Protein AF-A0A524NEM8-F1 (afdb_monomer)

Radius of gyration: 16.74 Å; Cα contacts (8 Å, |Δi|>4): 78; chains: 1; bounding box: 38×34×47 Å

Nearest PDB structures (foldseek):
  8d5d-assembly1_A  TM=9.222E-01  e=2.342E-03  Salmonella enterica subsp. enterica serovar Typhimurium
  6n2h-assembly1_A-2  TM=9.203E-01  e=3.266E-03  Salmonella enterica subsp. enterica serovar Typhimurium

Solvent-accessible surface area (backbone atoms only — not comparable to full-atom values): 5958 Å² total; per-residue (Å²): 134,83,80,76,78,72,56,83,60,39,43,78,60,92,88,42,56,27,48,77,87,39,51,50,64,59,50,38,72,74,72,41,80,93,72,90,85,83,58,66,67,56,55,52,51,55,50,49,52,54,48,64,73,42,53,86,82,35,97,83,76,83,54,60,46,57,36,91,80,60,69,50,67,67,59,49,49,53,42,42,75,78,66,42,44,75,39,75,94,62,98,121

Sequence (92 aa):
MVKRKLREPLEDRKGSLFFDGFSVKELAEKYDTPLYVLSEKRIRDNYNHLHNALISNYKHLRIYYAAKANSNLTVLRILQSEGAYLDTVSPG

Secondary structure (DSSP, 8-state):
---PPPPTTEEEETTEEEETTEEHHHHHHHH-SS-----HHHHHHHHHHHHHHHHTT-SS---EEEGGG---HHHHHHHHHTT-EEE-SS--

pLDDT: mean 94.44, std 8.97, range [48.34, 98.62]

Foldseek 3Di:
DDDDDDDPPWDQDPNFIDGVNHGPVVVCVVVPPDDDDDDLVVLLVVLVVVCVVPVVPDVDDAAADECVVPVPVVSVVSCVVSVHHHDYDDPD

Mean predicted aligned error: 4.03 Å

Structure (mmCIF, N/CA/C/O backbone):
data_AF-A0A524NEM8-F1
#
_entry.id   AF-A0A524NEM8-F1
#
loop_
_atom_site.group_PDB
_atom_site.id
_atom_site.type_symbol
_atom_site.label_atom_id
_atom_site.label_alt_id
_atom_site.label_comp_id
_atom_site.label_asym_id
_atom_site.label_entity_id
_atom_site.label_seq_id
_atom_site.pdbx_PDB_ins_code
_atom_site.Cartn_x
_atom_site.Cartn_y
_atom_site.Cartn_z
_atom_site.occupancy
_atom_site.B_iso_or_equiv
_atom_site.auth_seq_id
_atom_site.auth_comp_id
_atom_site.auth_asym_id
_atom_site.auth_atom_id
_atom_site.pdbx_PDB_model_num
ATOM 1 N N . MET A 1 1 ? 14.029 8.312 29.281 1.00 48.34 1 MET A N 1
ATOM 2 C CA . MET A 1 1 ? 13.095 7.556 28.415 1.00 48.34 1 MET A CA 1
ATOM 3 C C . MET A 1 1 ? 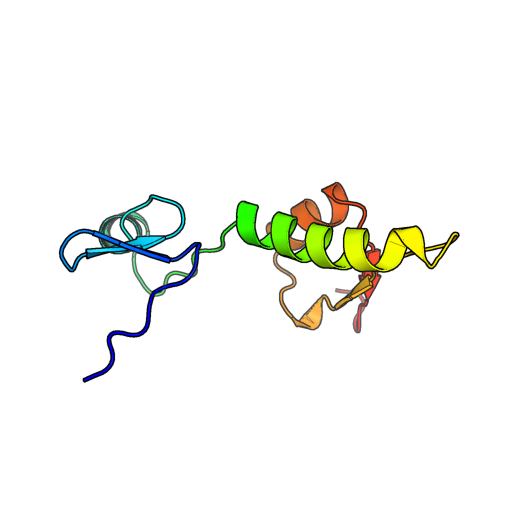13.014 8.272 27.069 1.00 48.34 1 MET A C 1
ATOM 5 O O . MET A 1 1 ? 12.470 9.367 27.011 1.00 48.34 1 MET A O 1
ATOM 9 N N . VAL A 1 2 ? 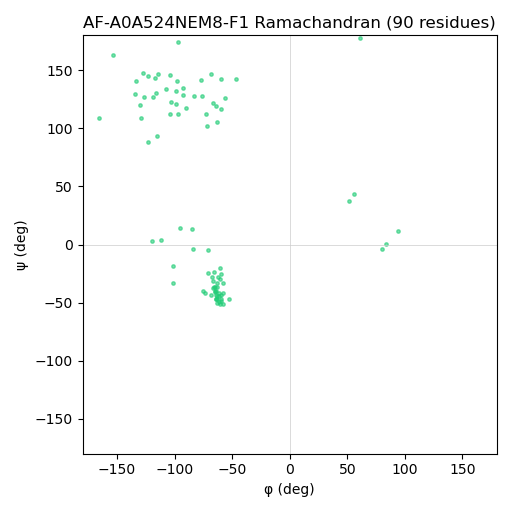13.655 7.751 26.019 1.00 50.78 2 VAL A N 1
ATOM 10 C CA . VAL A 1 2 ? 13.681 8.411 24.699 1.00 50.78 2 VAL A CA 1
ATOM 11 C C . VAL A 1 2 ? 12.301 8.255 24.063 1.00 50.78 2 VAL A C 1
ATOM 13 O O . VAL A 1 2 ? 11.903 7.139 23.737 1.00 50.78 2 VAL A O 1
ATOM 16 N N . LYS A 1 3 ? 11.547 9.351 23.900 1.00 59.38 3 LYS A N 1
ATOM 17 C CA . LYS A 1 3 ? 10.309 9.331 23.108 1.00 59.38 3 LYS A CA 1
ATOM 18 C C . LYS A 1 3 ? 10.688 8.997 21.664 1.00 59.38 3 LYS A C 1
ATOM 20 O O . LYS A 1 3 ? 11.260 9.830 20.965 1.00 59.38 3 LYS A O 1
ATOM 25 N N . ARG A 1 4 ? 10.417 7.766 21.221 1.00 67.12 4 ARG A N 1
ATOM 26 C CA . ARG A 1 4 ? 10.537 7.388 19.807 1.00 67.12 4 ARG A CA 1
ATOM 27 C C . ARG A 1 4 ? 9.593 8.293 19.017 1.00 67.12 4 ARG A C 1
ATOM 29 O O . ARG A 1 4 ? 8.386 8.258 19.234 1.00 67.12 4 ARG A O 1
ATOM 36 N N . LYS A 1 5 ? 10.144 9.125 18.134 1.00 80.31 5 LYS A N 1
ATOM 37 C CA . LYS A 1 5 ? 9.345 9.958 17.233 1.00 80.31 5 LYS A CA 1
ATOM 38 C C . LYS A 1 5 ? 8.572 9.026 16.297 1.00 80.31 5 LYS A C 1
ATOM 40 O O . LYS A 1 5 ? 9.197 8.231 15.589 1.00 80.31 5 LYS A O 1
ATOM 45 N N . LEU A 1 6 ? 7.239 9.087 16.336 1.00 85.88 6 LEU A N 1
ATOM 46 C CA . LEU A 1 6 ? 6.401 8.393 15.361 1.00 85.88 6 LEU A CA 1
ATOM 47 C C . LEU A 1 6 ? 6.744 8.920 13.963 1.00 85.88 6 LEU A C 1
ATOM 49 O O . LEU A 1 6 ? 7.093 10.091 13.793 1.00 85.88 6 LEU A O 1
ATOM 53 N N . ARG A 1 7 ? 6.734 8.023 12.981 1.00 87.69 7 ARG A N 1
ATOM 54 C CA . ARG A 1 7 ? 6.948 8.363 11.574 1.00 87.69 7 ARG A CA 1
ATOM 55 C C . ARG A 1 7 ? 5.594 8.335 10.891 1.00 87.69 7 ARG A C 1
ATOM 57 O O . ARG A 1 7 ? 4.790 7.462 11.215 1.00 87.69 7 ARG A O 1
ATOM 64 N N . GLU A 1 8 ? 5.398 9.210 9.908 1.00 89.06 8 GLU A N 1
ATOM 65 C CA . GLU A 1 8 ? 4.256 9.097 9.000 1.00 89.06 8 GLU A CA 1
ATOM 66 C C . GLU A 1 8 ? 4.118 7.643 8.516 1.00 89.06 8 GLU A C 1
ATOM 68 O O . GLU A 1 8 ? 5.143 6.972 8.311 1.00 89.06 8 GLU A O 1
ATOM 73 N N . PRO A 1 9 ? 2.894 7.119 8.362 1.00 94.31 9 PRO A N 1
ATOM 74 C CA . PRO A 1 9 ? 1.599 7.805 8.509 1.00 94.31 9 PRO A CA 1
ATOM 75 C C . PRO A 1 9 ? 1.051 7.885 9.954 1.00 94.31 9 PRO A C 1
ATOM 77 O O . PRO A 1 9 ? -0.126 8.176 10.144 1.00 94.31 9 PRO A O 1
ATOM 80 N N . LEU A 1 10 ? 1.863 7.588 10.976 1.00 95.81 10 LEU A N 1
ATOM 81 C CA . LEU A 1 10 ? 1.435 7.585 12.380 1.00 95.81 10 LEU A CA 1
ATOM 82 C C . LEU A 1 10 ? 1.692 8.934 13.055 1.00 95.81 10 LEU A C 1
ATOM 84 O O . LEU A 1 10 ? 2.798 9.475 12.987 1.00 95.81 10 LEU A O 1
ATOM 88 N N . GLU A 1 11 ? 0.701 9.413 13.800 1.00 95.62 11 GLU A N 1
ATOM 89 C CA . GLU A 1 11 ? 0.765 10.657 14.567 1.00 95.62 11 GLU A CA 1
ATOM 90 C C . GLU A 1 11 ? 0.234 10.450 15.992 1.00 95.62 11 GLU A C 1
ATOM 92 O O . GLU A 1 11 ? -0.767 9.767 16.198 1.00 95.62 11 GLU A O 1
ATOM 97 N N . ASP A 1 12 ? 0.879 11.077 16.980 1.00 94.81 12 ASP A N 1
ATOM 98 C CA . ASP A 1 12 ? 0.321 11.217 18.330 1.00 94.81 12 ASP A CA 1
ATOM 99 C C . ASP A 1 12 ? -0.298 12.608 18.459 1.00 94.81 12 ASP A C 1
ATOM 101 O O . ASP A 1 12 ? 0.392 13.621 18.310 1.00 94.81 12 ASP A O 1
ATOM 105 N N . ARG A 1 13 ? -1.598 12.664 18.747 1.00 94.62 13 ARG A N 1
ATOM 106 C CA . ARG A 1 13 ? -2.310 13.910 19.035 1.00 94.62 13 ARG A CA 1
ATOM 107 C C . ARG A 1 13 ? -2.799 13.861 20.475 1.00 94.62 13 ARG A C 1
ATOM 109 O O . ARG A 1 13 ? -3.872 13.335 20.761 1.00 94.62 13 ARG A O 1
ATOM 116 N N . LYS A 1 14 ? -1.994 14.413 21.390 1.00 93.94 14 LYS A N 1
ATOM 117 C CA . LYS A 1 14 ? -2.284 14.479 22.836 1.00 93.94 14 LYS A CA 1
ATOM 118 C C . LYS A 1 14 ? -2.553 13.091 23.450 1.00 93.94 14 LYS A C 1
ATOM 120 O O . LYS A 1 14 ? -3.486 12.936 24.231 1.00 93.94 14 LYS A O 1
ATOM 125 N N . GLY A 1 15 ? -1.755 12.083 23.089 1.00 93.38 15 GLY A N 1
ATOM 126 C CA . GLY A 1 15 ? -1.904 10.709 23.588 1.00 93.38 15 GLY A CA 1
ATOM 127 C C . GLY A 1 15 ? -2.932 9.852 22.842 1.00 93.38 15 GLY A C 1
ATOM 128 O O . GLY A 1 15 ? -3.130 8.695 23.204 1.00 93.38 15 GLY A O 1
ATOM 129 N N . SER A 1 16 ? -3.590 10.395 21.813 1.00 95.62 16 SER A N 1
ATOM 130 C CA . SER A 1 16 ? -4.441 9.628 20.898 1.00 95.62 16 SER A CA 1
ATOM 131 C C . SER A 1 16 ? -3.679 9.303 19.616 1.00 95.62 16 SER A C 1
ATOM 133 O O . SER A 1 16 ? -3.072 10.195 19.019 1.00 95.62 16 SER A O 1
ATOM 135 N N . LEU A 1 17 ? -3.723 8.038 19.187 1.00 96.56 17 LEU A N 1
ATOM 136 C CA . LEU A 1 17 ? -3.053 7.578 17.972 1.00 96.56 17 LEU A CA 1
ATOM 137 C C . LEU A 1 17 ? -3.904 7.865 16.732 1.00 96.56 17 LEU A C 1
ATOM 139 O O . LEU A 1 17 ? -5.062 7.450 16.647 1.00 96.56 17 LEU A O 1
ATOM 143 N N . PHE A 1 18 ? -3.288 8.523 15.758 1.00 97.38 18 PHE A N 1
ATOM 144 C CA . PHE A 1 18 ? -3.848 8.775 14.440 1.00 97.38 18 PHE A CA 1
ATOM 145 C C . PHE A 1 18 ? -3.040 8.031 13.373 1.00 97.38 18 PHE A C 1
ATOM 147 O O . PHE A 1 18 ? -1.823 7.872 13.496 1.00 97.38 18 PHE A O 1
ATOM 154 N N . PHE A 1 19 ? -3.727 7.588 12.324 1.00 97.31 19 PHE A N 1
ATOM 155 C CA . PHE A 1 19 ? -3.150 6.956 11.142 1.00 97.31 19 PHE A CA 1
ATOM 156 C C . PHE A 1 19 ? -3.716 7.638 9.895 1.00 97.31 19 PHE A C 1
ATOM 158 O O . PHE A 1 19 ? -4.932 7.667 9.718 1.00 97.31 19 PHE A O 1
ATOM 165 N N . ASP A 1 20 ? -2.850 8.223 9.064 1.00 95.62 20 ASP A N 1
ATOM 166 C CA . ASP A 1 20 ? -3.249 8.998 7.873 1.00 95.62 20 ASP A CA 1
ATOM 167 C C . ASP A 1 20 ? -4.297 10.090 8.181 1.00 95.62 20 ASP A C 1
ATOM 169 O O . ASP A 1 20 ? -5.229 10.345 7.424 1.00 95.62 20 ASP A O 1
ATOM 173 N N . GLY A 1 21 ? -4.162 10.740 9.340 1.00 95.69 21 GLY A N 1
ATOM 174 C CA . GLY A 1 21 ? -5.072 11.797 9.784 1.00 95.69 21 GLY A CA 1
ATOM 175 C C . GLY A 1 21 ? -6.391 11.319 10.403 1.00 95.69 21 GLY A C 1
ATOM 176 O O . GLY A 1 21 ? -7.122 12.158 10.932 1.00 95.69 21 GLY A O 1
ATOM 177 N N . PHE A 1 22 ? -6.663 10.010 10.431 1.00 97.06 22 PHE A N 1
ATOM 178 C CA . PHE A 1 22 ? -7.843 9.417 11.071 1.00 97.06 22 PHE A CA 1
ATOM 179 C C . PHE A 1 22 ? -7.522 8.883 12.468 1.00 97.06 22 PHE A C 1
ATOM 181 O O . PHE A 1 22 ? -6.462 8.299 12.689 1.00 97.06 22 PHE A O 1
ATOM 188 N N . SER A 1 23 ? -8.443 9.058 13.418 1.00 97.81 23 SER A N 1
ATOM 189 C CA . SER A 1 23 ? -8.318 8.481 14.760 1.00 97.81 23 SER A CA 1
ATOM 190 C C . SER A 1 23 ? -8.410 6.958 14.680 1.00 97.81 23 SER A C 1
ATOM 192 O O . SER A 1 23 ? -9.415 6.412 14.226 1.00 97.81 23 SER A O 1
ATOM 194 N N . VAL A 1 24 ? -7.381 6.251 15.155 1.00 97.75 24 VAL A N 1
ATOM 195 C CA . VAL A 1 24 ? -7.380 4.776 15.148 1.00 97.75 24 VAL A CA 1
ATOM 196 C C . VAL A 1 24 ? -8.496 4.224 16.038 1.00 97.75 24 VAL A C 1
ATOM 198 O O . VAL A 1 24 ? -9.093 3.200 15.714 1.00 97.75 24 VAL A O 1
ATOM 201 N N . LYS A 1 25 ? -8.822 4.929 17.129 1.00 97.75 25 LYS A N 1
ATOM 202 C CA . LYS A 1 25 ? -9.923 4.565 18.029 1.00 97.75 25 LYS A CA 1
ATOM 203 C C . LYS A 1 25 ? -11.278 4.638 17.320 1.00 97.75 25 LYS A C 1
ATOM 205 O O . LYS A 1 25 ? -12.044 3.687 17.396 1.00 97.75 25 LYS A O 1
ATOM 210 N N . GLU A 1 26 ? -11.542 5.723 16.591 1.00 98.19 26 GLU A N 1
ATOM 211 C CA . GLU A 1 26 ? -12.801 5.888 15.846 1.00 98.19 26 GLU A CA 1
ATOM 212 C C . GLU A 1 26 ? -12.937 4.847 14.728 1.00 98.19 26 GLU A C 1
ATOM 214 O O . GLU A 1 26 ? -14.027 4.337 14.484 1.00 98.19 26 GLU A O 1
ATOM 219 N N . LEU A 1 27 ? -11.832 4.492 14.061 1.00 98.25 27 LEU A N 1
ATOM 220 C CA . LEU A 1 27 ? -11.829 3.419 13.064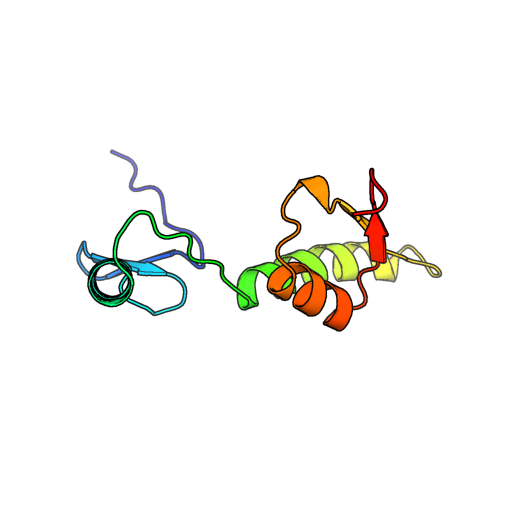 1.00 98.25 27 LEU A CA 1
ATOM 221 C C . LEU A 1 27 ? -12.177 2.062 13.690 1.00 98.25 27 LEU A C 1
ATOM 223 O O . LEU A 1 27 ? -12.987 1.333 13.122 1.00 98.25 27 LEU A O 1
ATOM 227 N N . ALA A 1 28 ? -11.603 1.744 14.854 1.00 98.38 28 ALA A N 1
ATOM 228 C CA . ALA A 1 28 ? -11.895 0.509 15.580 1.00 98.38 28 ALA A CA 1
ATOM 229 C C . ALA A 1 28 ? -13.354 0.448 16.061 1.00 98.38 28 ALA A C 1
ATOM 231 O O . ALA A 1 28 ? -13.989 -0.592 15.950 1.00 98.38 28 ALA A O 1
ATOM 232 N N . GLU A 1 29 ? -13.910 1.562 16.543 1.00 98.31 29 GLU A N 1
ATOM 233 C CA . GLU A 1 29 ? -15.325 1.645 16.935 1.00 98.31 29 GLU A CA 1
ATOM 234 C C . GLU A 1 29 ? -16.266 1.509 15.728 1.00 98.31 29 GLU A C 1
ATOM 236 O O . GLU A 1 29 ? -17.315 0.879 15.827 1.00 98.31 29 GLU A O 1
ATOM 241 N N . LYS A 1 30 ? -15.893 2.078 14.574 1.00 98.44 30 LYS A N 1
ATOM 242 C CA . LYS A 1 30 ? -16.720 2.063 13.361 1.00 98.44 30 LYS A CA 1
ATOM 243 C C . LYS A 1 30 ? -16.728 0.715 12.636 1.00 98.44 30 LYS A C 1
ATOM 245 O O . LYS A 1 30 ? -17.763 0.344 12.087 1.00 98.44 30 LYS A O 1
ATOM 250 N N . TYR A 1 31 ? -15.584 0.038 12.554 1.00 98.25 31 TYR A N 1
ATOM 251 C CA . TYR A 1 31 ? -15.411 -1.173 11.736 1.00 98.25 31 TYR A CA 1
ATOM 252 C C . TYR A 1 31 ? -15.202 -2.455 12.557 1.00 98.25 31 TYR A C 1
ATOM 254 O O . TYR A 1 31 ? -15.019 -3.515 11.960 1.00 98.25 31 TYR A O 1
ATOM 262 N N . ASP A 1 32 ? -15.275 -2.355 13.888 1.00 98.25 32 ASP A N 1
ATOM 263 C CA . ASP A 1 32 ? -14.991 -3.420 14.856 1.00 98.25 32 ASP A CA 1
ATOM 264 C C . ASP A 1 32 ? -13.541 -3.946 14.778 1.00 98.25 32 ASP A C 1
ATOM 266 O O . ASP A 1 32 ? -12.714 -3.469 13.996 1.00 98.25 32 ASP A O 1
ATOM 270 N N . THR A 1 33 ? -13.181 -4.889 15.649 1.00 97.94 33 THR A N 1
ATOM 271 C CA . THR A 1 33 ? -1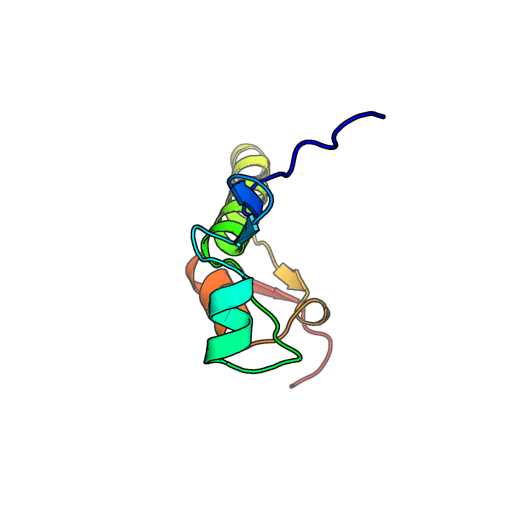1.823 -5.435 15.767 1.00 97.94 33 THR A CA 1
ATOM 272 C C . THR A 1 33 ? -11.805 -6.967 15.684 1.00 97.94 33 THR A C 1
ATO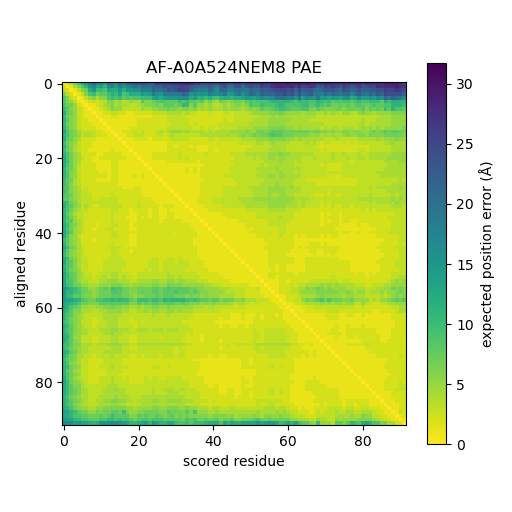M 274 O O . THR A 1 33 ? -12.740 -7.612 16.152 1.00 97.94 33 THR A O 1
ATOM 277 N N . PRO A 1 34 ? -10.739 -7.585 15.125 1.00 97.56 34 PRO A N 1
ATOM 278 C CA . PRO A 1 34 ? -9.480 -6.985 14.659 1.00 97.56 34 PRO A CA 1
ATOM 279 C C . PRO A 1 34 ? -9.591 -6.269 13.300 1.00 97.56 34 PRO A C 1
ATOM 281 O O . PRO A 1 34 ? -10.234 -6.761 12.378 1.00 97.56 34 PRO A O 1
ATOM 284 N N . LEU A 1 35 ? -8.893 -5.134 13.160 1.00 97.94 35 LEU A N 1
ATOM 285 C CA . LEU A 1 35 ? -8.929 -4.281 11.967 1.00 97.94 35 LEU A CA 1
ATOM 286 C C . LEU A 1 35 ? -7.522 -4.011 11.418 1.00 97.94 35 LEU A C 1
ATOM 288 O O . LEU A 1 35 ? -6.657 -3.498 12.129 1.00 97.94 35 LEU A O 1
ATOM 292 N N . TYR A 1 36 ? -7.317 -4.289 10.129 1.00 97.19 36 TYR A N 1
ATOM 293 C CA . TYR A 1 36 ? -6.150 -3.816 9.381 1.00 97.19 36 TYR A CA 1
ATOM 294 C C . TYR A 1 36 ? -6.474 -2.496 8.682 1.00 97.19 36 TYR A C 1
ATOM 296 O O . TYR A 1 36 ? -7.439 -2.409 7.927 1.00 97.19 36 TYR A O 1
ATOM 304 N N . VAL A 1 37 ? -5.625 -1.487 8.885 1.00 96.81 37 VAL A N 1
ATOM 305 C CA . VAL A 1 37 ? -5.710 -0.190 8.201 1.00 96.81 37 VAL A CA 1
ATOM 306 C C . VAL A 1 37 ? -4.433 0.009 7.390 1.00 96.81 37 VAL A C 1
ATOM 308 O O . VAL A 1 37 ? -3.327 -0.137 7.909 1.00 96.81 37 VAL A O 1
ATOM 311 N N . LEU A 1 38 ? -4.584 0.305 6.100 1.00 97.12 38 LEU A N 1
ATOM 312 C CA . LEU A 1 38 ? -3.479 0.512 5.166 1.00 97.12 38 LEU A CA 1
ATOM 313 C C . LEU A 1 38 ? -3.510 1.947 4.643 1.00 97.12 38 LEU A C 1
ATOM 315 O O . LEU A 1 38 ? -4.578 2.499 4.399 1.00 97.12 38 LEU A O 1
ATOM 319 N N . SER A 1 39 ? -2.328 2.529 4.458 1.00 97.06 39 SER A N 1
ATOM 320 C CA . SER A 1 39 ? -2.159 3.873 3.907 1.00 97.06 39 SER A CA 1
ATOM 321 C C . SER A 1 39 ? -1.865 3.773 2.417 1.00 97.06 39 SER A C 1
ATOM 323 O O . SER A 1 39 ? -0.795 3.300 2.024 1.00 97.06 39 SER A O 1
ATOM 325 N N . GLU A 1 40 ? -2.796 4.228 1.579 1.00 97.44 40 GLU A N 1
ATOM 326 C CA . GLU A 1 40 ? -2.567 4.318 0.134 1.00 97.44 40 GLU A CA 1
ATOM 327 C C . GLU A 1 40 ? -1.404 5.263 -0.176 1.00 97.44 40 GLU A C 1
ATOM 329 O O . GLU A 1 40 ? -0.509 4.899 -0.943 1.00 97.44 40 GLU A O 1
ATOM 334 N N . LYS A 1 41 ? -1.361 6.430 0.485 1.00 96.75 41 LYS A N 1
ATOM 335 C CA . LYS A 1 41 ? -0.258 7.389 0.351 1.00 96.75 41 LYS A CA 1
ATOM 336 C C . LYS A 1 41 ? 1.079 6.704 0.612 1.00 96.75 41 LYS A C 1
ATOM 338 O O . LYS A 1 41 ? 1.996 6.825 -0.191 1.00 96.75 41 LYS A O 1
ATOM 343 N N . ARG A 1 42 ? 1.185 5.914 1.685 1.00 96.94 42 ARG A N 1
ATOM 344 C CA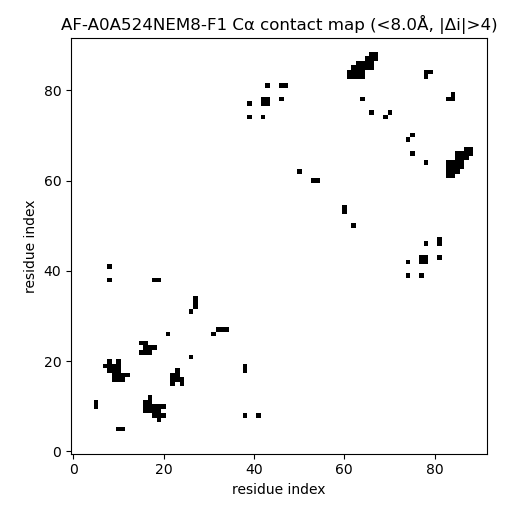 . ARG A 1 42 ? 2.427 5.209 2.007 1.00 96.94 42 ARG A CA 1
ATOM 345 C C . ARG A 1 42 ? 2.802 4.153 0.970 1.00 96.94 42 ARG A C 1
ATOM 347 O O . ARG A 1 42 ? 3.991 3.976 0.711 1.00 96.94 42 ARG A O 1
ATOM 354 N N . ILE A 1 43 ? 1.832 3.445 0.392 1.00 98.06 43 ILE A N 1
ATOM 355 C CA . ILE A 1 43 ? 2.094 2.478 -0.686 1.00 98.06 43 ILE A CA 1
ATOM 356 C C . ILE A 1 43 ? 2.706 3.203 -1.892 1.00 98.06 43 ILE A C 1
ATOM 358 O O . ILE A 1 43 ? 3.767 2.792 -2.368 1.00 98.06 43 ILE A O 1
ATOM 362 N N . ARG A 1 44 ? 2.089 4.310 -2.327 1.00 98.44 44 ARG A N 1
ATOM 363 C CA . ARG A 1 44 ? 2.565 5.128 -3.454 1.00 98.44 44 ARG A CA 1
ATOM 364 C C . ARG A 1 44 ? 3.931 5.752 -3.169 1.00 98.44 44 ARG A C 1
ATOM 366 O O . ARG A 1 44 ? 4.844 5.619 -3.978 1.00 98.44 44 ARG A O 1
ATOM 373 N N . ASP A 1 45 ? 4.115 6.347 -1.991 1.00 97.75 45 ASP A N 1
ATOM 374 C CA . ASP A 1 45 ? 5.380 6.969 -1.580 1.00 97.75 45 ASP A CA 1
ATOM 375 C C . ASP A 1 45 ? 6.534 5.958 -1.568 1.00 97.75 45 ASP A C 1
ATOM 377 O O . ASP A 1 45 ? 7.627 6.252 -2.050 1.00 97.75 45 ASP A O 1
ATOM 381 N N . ASN A 1 46 ? 6.302 4.748 -1.047 1.00 97.50 46 ASN A N 1
ATOM 382 C CA . ASN A 1 46 ? 7.321 3.699 -1.020 1.00 97.50 46 ASN A CA 1
ATOM 383 C C . ASN A 1 46 ? 7.726 3.265 -2.437 1.00 97.50 46 ASN A C 1
ATOM 385 O O . ASN A 1 46 ? 8.918 3.098 -2.702 1.00 97.50 46 ASN A O 1
ATOM 389 N N . TYR A 1 47 ? 6.754 3.083 -3.337 1.00 98.44 47 TYR A N 1
ATOM 390 C CA . TYR A 1 47 ? 7.038 2.741 -4.729 1.00 98.44 47 TYR A CA 1
ATOM 391 C C . TYR A 1 47 ? 7.820 3.861 -5.422 1.00 98.44 47 TYR A C 1
ATOM 393 O O . TYR A 1 47 ? 8.885 3.611 -5.985 1.00 98.44 47 TYR A O 1
ATOM 401 N N . ASN A 1 48 ? 7.338 5.101 -5.314 1.00 97.94 48 ASN A N 1
ATOM 402 C CA . ASN A 1 48 ? 7.952 6.257 -5.959 1.00 97.94 48 ASN A CA 1
ATOM 403 C C . ASN A 1 48 ? 9.360 6.530 -5.439 1.00 97.94 48 ASN A C 1
ATOM 405 O O . ASN A 1 48 ? 10.246 6.864 -6.220 1.00 97.94 48 ASN A O 1
ATOM 409 N N . HIS A 1 49 ? 9.609 6.322 -4.146 1.00 97.75 49 HIS A N 1
ATOM 410 C CA . HIS A 1 49 ? 10.955 6.417 -3.594 1.00 97.75 49 HIS A CA 1
ATOM 411 C C . HIS A 1 49 ? 11.909 5.418 -4.268 1.00 97.75 49 HIS A C 1
ATOM 413 O O . HIS A 1 49 ? 12.978 5.816 -4.732 1.00 97.75 49 HIS A O 1
ATOM 419 N N . LEU A 1 50 ? 11.517 4.145 -4.387 1.00 97.69 50 LEU A N 1
ATOM 420 C CA . LEU A 1 50 ? 12.341 3.137 -5.058 1.00 97.69 50 LEU A CA 1
ATOM 421 C C . LEU A 1 50 ? 12.526 3.450 -6.549 1.00 97.69 50 LEU A C 1
ATOM 423 O O . LEU A 1 50 ? 13.646 3.408 -7.052 1.00 97.69 50 LEU A O 1
ATOM 427 N N . HIS A 1 51 ? 11.443 3.788 -7.248 1.00 97.44 51 HIS A N 1
ATOM 428 C CA . HIS A 1 51 ? 11.476 4.130 -8.667 1.00 97.44 51 HIS A CA 1
ATOM 429 C C . HIS A 1 51 ? 12.417 5.308 -8.943 1.00 97.44 51 HIS A C 1
ATOM 431 O O . HIS A 1 51 ? 13.330 5.196 -9.762 1.00 97.44 51 HIS A O 1
ATOM 437 N N . ASN A 1 52 ? 12.257 6.410 -8.209 1.00 96.44 52 ASN A N 1
ATOM 438 C CA . ASN A 1 52 ? 13.037 7.629 -8.411 1.00 96.44 52 ASN A CA 1
ATOM 439 C C . ASN A 1 52 ? 14.521 7.440 -8.079 1.00 96.44 52 ASN A C 1
ATOM 441 O O . ASN A 1 52 ? 15.370 8.053 -8.721 1.00 96.44 52 ASN A O 1
ATOM 445 N N . ALA A 1 53 ? 14.848 6.567 -7.122 1.00 97.00 53 ALA A N 1
ATOM 446 C CA . ALA A 1 53 ? 16.235 6.231 -6.808 1.00 97.00 53 ALA A CA 1
ATOM 447 C C . ALA A 1 53 ? 16.940 5.455 -7.939 1.00 97.00 53 ALA A C 1
ATOM 449 O O . ALA A 1 53 ? 18.161 5.535 -8.076 1.00 97.00 53 ALA A O 1
ATOM 450 N N . LEU A 1 54 ? 16.190 4.699 -8.746 1.00 96.75 54 LEU A N 1
ATOM 451 C CA . LEU A 1 54 ? 16.745 3.805 -9.764 1.00 96.75 54 LEU A CA 1
ATOM 452 C C . LEU A 1 54 ? 16.675 4.385 -11.183 1.00 96.75 54 LEU A C 1
ATOM 454 O O . LEU A 1 54 ? 17.574 4.136 -11.986 1.00 96.75 54 LEU A O 1
ATOM 458 N N . ILE A 1 55 ? 15.643 5.167 -11.505 1.00 95.75 55 ILE A N 1
ATOM 459 C CA . ILE A 1 55 ? 15.346 5.573 -12.887 1.00 95.75 55 ILE A CA 1
ATOM 460 C C . ILE A 1 55 ? 16.454 6.411 -13.545 1.00 95.75 55 ILE A C 1
ATOM 462 O O . ILE A 1 55 ? 16.642 6.336 -14.756 1.00 95.75 55 ILE A O 1
ATOM 466 N N . SER A 1 56 ? 17.235 7.165 -12.765 1.00 93.75 56 SER A N 1
ATOM 467 C CA . SER A 1 56 ? 18.358 7.960 -13.284 1.00 93.75 56 SER A CA 1
ATOM 468 C C . SER A 1 56 ? 19.545 7.110 -13.749 1.00 93.75 56 SER A C 1
ATOM 470 O O . S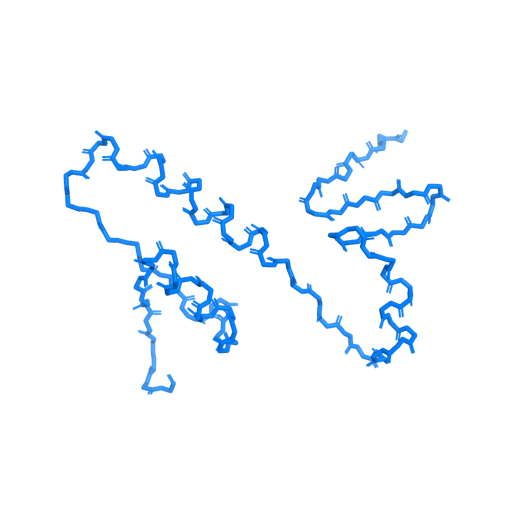ER A 1 56 ? 20.309 7.550 -14.605 1.00 93.75 56 SER A O 1
ATOM 472 N N . ASN A 1 57 ? 19.694 5.895 -13.212 1.00 96.25 57 ASN A N 1
ATOM 473 C CA . ASN A 1 57 ? 20.823 5.006 -13.492 1.00 96.25 57 ASN A CA 1
ATOM 474 C C . ASN A 1 57 ? 20.473 3.891 -14.491 1.00 96.25 57 ASN A C 1
ATOM 476 O O . ASN A 1 57 ? 21.369 3.294 -15.087 1.00 96.25 57 ASN A O 1
ATOM 480 N N . TYR A 1 58 ? 19.183 3.608 -14.698 1.00 95.62 58 TYR A N 1
ATOM 481 C CA . TYR A 1 58 ? 18.722 2.495 -15.527 1.00 95.62 58 TYR A CA 1
ATOM 482 C C . TYR A 1 58 ? 17.685 2.952 -16.556 1.00 95.62 58 TYR A C 1
ATOM 484 O O . TYR A 1 58 ? 16.526 3.193 -16.231 1.00 95.62 58 TYR A O 1
ATOM 492 N N . LYS A 1 59 ? 18.087 2.978 -17.834 1.00 91.31 59 LYS A N 1
ATOM 493 C CA . LYS A 1 59 ? 17.217 3.346 -18.971 1.00 91.31 59 LYS A CA 1
ATOM 494 C C . LYS A 1 59 ? 16.004 2.418 -19.139 1.00 91.31 59 LYS A C 1
ATOM 496 O O . LYS A 1 59 ? 14.968 2.837 -19.646 1.00 91.31 59 LYS A O 1
ATOM 501 N N . HIS A 1 60 ? 16.139 1.154 -18.741 1.00 93.88 60 HIS A N 1
ATOM 502 C CA . HIS A 1 60 ? 15.091 0.139 -18.829 1.00 93.88 60 HIS A CA 1
ATOM 503 C C . HIS A 1 60 ? 14.832 -0.445 -17.441 1.00 93.88 60 HIS A C 1
ATOM 505 O O . HIS A 1 60 ? 15.450 -1.431 -17.047 1.00 93.88 60 HIS A O 1
ATOM 511 N N . LEU A 1 61 ? 13.927 0.187 -16.697 1.00 95.81 61 LEU A N 1
ATOM 512 C CA . LEU A 1 61 ? 13.555 -0.213 -15.345 1.00 95.81 61 LEU A CA 1
ATOM 513 C C . LEU A 1 61 ? 12.158 -0.843 -15.339 1.00 95.81 61 LEU A C 1
ATOM 515 O O . LEU A 1 61 ? 11.216 -0.301 -15.914 1.00 95.81 61 LEU A O 1
ATOM 519 N N . ARG A 1 62 ? 12.019 -1.980 -14.652 1.00 96.56 62 ARG A N 1
ATOM 520 C CA . ARG A 1 62 ? 10.730 -2.549 -14.240 1.00 96.56 62 ARG A CA 1
ATOM 521 C C . ARG A 1 62 ? 10.835 -2.973 -12.786 1.00 96.56 62 ARG A C 1
ATOM 523 O O . ARG A 1 62 ? 11.769 -3.683 -12.422 1.00 96.56 62 ARG A O 1
ATOM 530 N N . ILE A 1 63 ? 9.875 -2.554 -11.974 1.00 98.06 63 ILE A N 1
ATOM 531 C CA . ILE A 1 63 ? 9.788 -2.938 -10.566 1.00 98.06 63 ILE A CA 1
ATOM 532 C C . ILE A 1 63 ? 8.705 -4.006 -10.442 1.00 98.06 63 ILE A C 1
ATOM 534 O O . ILE A 1 63 ? 7.560 -3.761 -10.814 1.00 98.06 63 ILE A O 1
ATOM 538 N N . TYR A 1 64 ? 9.074 -5.176 -9.921 1.00 98.25 64 TYR A N 1
ATOM 539 C CA . TYR A 1 64 ? 8.155 -6.279 -9.650 1.00 98.25 64 TYR A CA 1
ATOM 540 C C . TYR A 1 64 ? 7.887 -6.345 -8.145 1.00 98.25 64 TYR A C 1
ATOM 542 O O . TYR A 1 64 ? 8.789 -6.629 -7.357 1.00 98.25 64 TYR A O 1
ATOM 550 N N . TYR A 1 65 ? 6.657 -6.052 -7.735 1.00 98.44 65 TYR A N 1
AT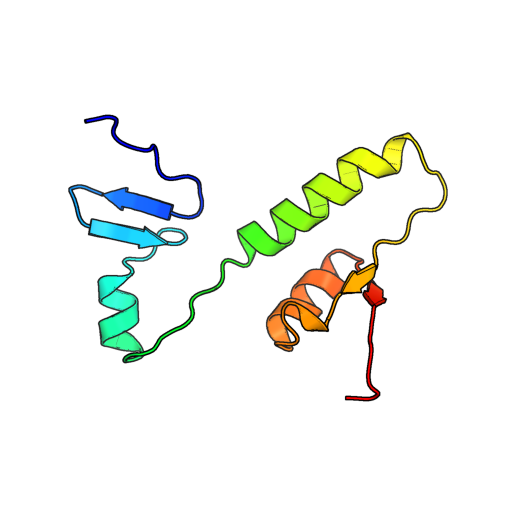OM 551 C CA . TYR A 1 65 ? 6.227 -6.193 -6.350 1.00 98.44 65 TYR A CA 1
ATOM 552 C C . TYR A 1 65 ? 5.979 -7.666 -6.018 1.00 98.44 65 TYR A C 1
ATOM 554 O O . TYR A 1 65 ? 5.217 -8.337 -6.712 1.00 98.44 65 TYR A O 1
ATOM 562 N N . ALA A 1 66 ? 6.582 -8.163 -4.938 1.00 98.19 66 ALA A N 1
ATOM 563 C CA . ALA A 1 66 ? 6.378 -9.531 -4.474 1.00 98.19 66 ALA A CA 1
ATOM 564 C C . ALA A 1 66 ? 4.975 -9.697 -3.864 1.00 98.19 66 ALA A C 1
ATOM 566 O O . ALA A 1 66 ? 4.748 -9.341 -2.705 1.00 98.19 66 ALA A O 1
ATOM 567 N N . ALA A 1 67 ? 4.044 -10.292 -4.616 1.00 97.00 67 ALA A N 1
ATOM 568 C CA . ALA A 1 67 ? 2.630 -10.402 -4.238 1.00 97.00 67 ALA A CA 1
ATOM 569 C C . ALA 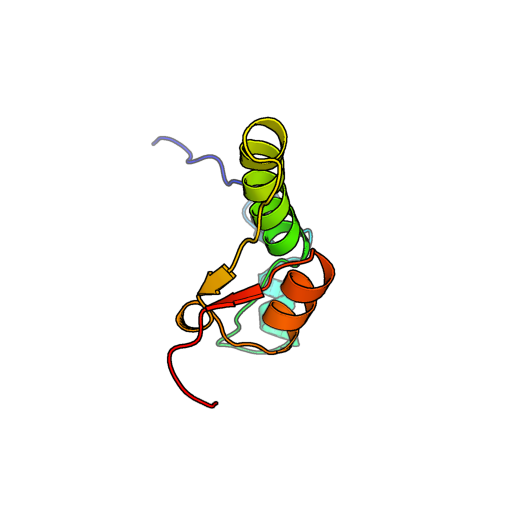A 1 67 ? 2.403 -11.169 -2.920 1.00 97.00 67 ALA A C 1
ATOM 571 O O . ALA A 1 67 ? 1.440 -10.906 -2.204 1.00 97.00 67 ALA A O 1
ATOM 572 N N . LYS A 1 68 ? 3.336 -12.057 -2.545 1.00 96.81 68 LYS A N 1
ATOM 573 C CA . LYS A 1 68 ? 3.339 -12.776 -1.257 1.00 96.81 68 LYS A CA 1
ATOM 574 C C . LYS A 1 68 ? 3.406 -11.864 -0.024 1.00 96.81 68 LYS A C 1
ATOM 576 O O . LYS A 1 68 ? 3.086 -12.318 1.068 1.00 96.81 68 LYS A O 1
ATOM 581 N N . ALA A 1 69 ? 3.851 -10.613 -0.173 1.00 97.31 69 ALA A N 1
ATOM 582 C CA . ALA A 1 69 ? 3.908 -9.661 0.934 1.00 97.31 69 ALA A CA 1
ATOM 583 C C . ALA A 1 69 ? 2.512 -9.142 1.317 1.00 97.31 69 ALA A C 1
ATOM 585 O O . ALA A 1 69 ? 2.212 -9.013 2.502 1.00 97.31 69 ALA A O 1
ATOM 586 N N . ASN A 1 70 ? 1.668 -8.846 0.324 1.00 97.38 70 ASN A N 1
ATOM 587 C CA . ASN A 1 70 ? 0.260 -8.502 0.495 1.00 97.38 70 ASN A CA 1
ATOM 588 C C . ASN A 1 70 ? -0.453 -8.584 -0.866 1.00 97.38 70 ASN A C 1
ATOM 590 O O . ASN A 1 70 ? -0.242 -7.736 -1.732 1.00 97.38 70 ASN A O 1
ATOM 594 N N . SER A 1 71 ? -1.311 -9.587 -1.048 1.00 96.12 71 SER A N 1
ATOM 595 C CA . SER A 1 71 ? -2.052 -9.820 -2.293 1.00 96.12 71 SER A CA 1
ATOM 596 C C . SER A 1 71 ? -3.460 -9.213 -2.294 1.00 96.12 71 SER A C 1
ATOM 598 O O . SER A 1 71 ? -4.280 -9.545 -3.149 1.00 96.12 71 SER A O 1
ATOM 600 N N . ASN A 1 72 ? -3.772 -8.312 -1.354 1.00 97.62 72 ASN A N 1
ATOM 601 C CA . ASN A 1 72 ? -5.043 -7.598 -1.366 1.00 97.62 72 ASN A CA 1
ATOM 602 C C . ASN A 1 72 ? -5.226 -6.854 -2.703 1.00 97.62 72 ASN A C 1
ATOM 604 O O . ASN A 1 72 ? -4.381 -6.049 -3.096 1.00 97.62 72 ASN A O 1
ATOM 608 N N . LEU A 1 73 ? -6.353 -7.088 -3.384 1.00 97.06 73 LEU A N 1
ATOM 609 C CA . LEU A 1 73 ? -6.595 -6.561 -4.731 1.00 97.06 73 LEU A CA 1
ATOM 610 C C . LEU A 1 73 ? -6.507 -5.032 -4.812 1.00 97.06 73 LEU A C 1
ATOM 612 O O . LEU A 1 73 ? -6.059 -4.508 -5.829 1.00 97.06 73 LEU A O 1
ATOM 616 N N . THR A 1 74 ? -6.895 -4.309 -3.760 1.00 98.06 74 THR A N 1
ATOM 617 C CA . THR A 1 74 ? -6.776 -2.846 -3.725 1.00 98.06 74 THR A CA 1
ATOM 618 C C . THR A 1 74 ? -5.311 -2.420 -3.667 1.00 98.06 74 THR A C 1
ATOM 620 O O . THR A 1 74 ? -4.913 -1.542 -4.427 1.00 98.06 74 THR A O 1
ATOM 623 N N . VAL A 1 75 ? -4.481 -3.082 -2.852 1.00 98.38 75 VAL A N 1
ATOM 624 C CA . VAL A 1 75 ? -3.026 -2.834 -2.800 1.00 98.38 75 VAL A CA 1
ATOM 625 C C . VAL A 1 75 ? -2.383 -3.092 -4.163 1.00 98.38 75 VAL A C 1
ATOM 627 O O . VAL A 1 75 ? -1.634 -2.250 -4.658 1.00 98.38 75 VAL A O 1
ATOM 630 N N . LEU A 1 76 ? -2.716 -4.219 -4.799 1.00 98.06 76 LEU A N 1
ATOM 631 C CA . LEU A 1 76 ? -2.182 -4.569 -6.116 1.00 98.06 76 LEU A CA 1
ATOM 632 C C . LEU A 1 76 ? -2.619 -3.566 -7.195 1.00 98.06 76 LEU A C 1
ATOM 634 O O . LEU A 1 76 ? -1.798 -3.171 -8.017 1.00 98.06 76 LEU A O 1
ATOM 638 N N . ARG A 1 77 ? -3.874 -3.094 -7.166 1.00 98.44 77 ARG A N 1
ATOM 639 C CA . ARG A 1 77 ? -4.376 -2.054 -8.086 1.00 98.44 77 ARG A CA 1
ATOM 640 C C . ARG A 1 77 ? -3.678 -0.709 -7.889 1.00 98.44 77 ARG A C 1
ATOM 642 O O . ARG A 1 77 ? -3.357 -0.053 -8.875 1.00 98.44 77 ARG A O 1
ATOM 649 N N . ILE A 1 78 ? -3.417 -0.307 -6.643 1.00 98.62 78 ILE A N 1
ATOM 650 C CA . ILE A 1 78 ? -2.660 0.918 -6.344 1.00 98.62 78 ILE A CA 1
ATOM 651 C C . ILE A 1 78 ? -1.257 0.814 -6.950 1.00 98.62 78 ILE A C 1
ATOM 653 O O . ILE A 1 78 ? -0.859 1.686 -7.717 1.00 98.62 78 ILE A O 1
ATOM 657 N N . LEU A 1 79 ? -0.535 -0.275 -6.681 1.00 98.62 79 LEU A N 1
ATOM 658 C CA . LEU A 1 79 ? 0.809 -0.497 -7.225 1.00 98.62 79 LEU A CA 1
ATOM 659 C C . LEU A 1 79 ? 0.818 -0.573 -8.757 1.00 98.62 79 LEU A C 1
ATOM 661 O O . LEU A 1 79 ? 1.675 0.035 -9.394 1.00 98.62 79 LEU A O 1
ATOM 665 N N . GLN A 1 80 ? -0.159 -1.258 -9.355 1.00 98.31 80 GLN A N 1
ATOM 666 C CA . GLN A 1 80 ? -0.331 -1.294 -10.807 1.00 98.31 80 GLN A CA 1
ATOM 667 C C . GLN A 1 80 ? -0.518 0.119 -11.378 1.00 98.31 80 GLN A C 1
ATOM 669 O O . GLN A 1 80 ? 0.076 0.440 -12.404 1.00 98.31 80 GLN A O 1
ATOM 674 N N . SER A 1 81 ? -1.299 0.978 -10.710 1.00 98.50 81 SER A N 1
ATOM 675 C CA . SER A 1 81 ? -1.515 2.366 -11.146 1.00 98.50 81 SER A CA 1
ATOM 676 C C . SER A 1 81 ? -0.253 3.237 -11.085 1.00 98.50 81 SER A C 1
ATOM 678 O O . SER A 1 81 ? -0.150 4.193 -11.843 1.00 98.50 81 SER A O 1
ATOM 680 N N . GLU A 1 82 ? 0.723 2.881 -10.245 1.00 98.25 82 GLU A N 1
ATOM 681 C CA . GLU A 1 82 ? 2.055 3.509 -10.205 1.00 98.25 82 GLU A CA 1
ATOM 682 C C . GLU A 1 82 ? 3.024 2.916 -11.256 1.00 98.25 82 GLU A C 1
ATOM 684 O O . GLU A 1 82 ? 4.155 3.375 -11.415 1.00 98.25 82 GLU A O 1
ATOM 689 N N . GLY A 1 83 ? 2.602 1.887 -12.000 1.00 97.38 83 GLY A N 1
ATOM 690 C CA . GLY A 1 83 ? 3.401 1.219 -13.032 1.00 97.38 83 GLY A CA 1
ATOM 691 C C . GLY A 1 83 ? 4.166 -0.020 -12.555 1.00 97.38 83 GLY A C 1
ATOM 692 O O . GLY A 1 83 ? 5.019 -0.528 -13.288 1.00 97.38 83 GLY A O 1
ATOM 693 N N . ALA A 1 84 ? 3.873 -0.526 -11.353 1.00 98.19 84 ALA A N 1
ATOM 694 C CA . ALA A 1 84 ? 4.477 -1.757 -10.861 1.00 98.19 84 ALA A CA 1
ATOM 695 C C . ALA A 1 84 ? 4.001 -2.987 -11.651 1.00 98.19 84 ALA A C 1
ATOM 697 O O . ALA A 1 84 ? 2.839 -3.104 -12.044 1.00 98.19 84 ALA A O 1
ATOM 698 N N . TYR A 1 85 ? 4.905 -3.950 -11.796 1.00 97.75 85 TYR A N 1
ATOM 699 C CA . TYR A 1 85 ? 4.614 -5.321 -12.200 1.00 97.75 85 TYR A CA 1
ATOM 700 C C . TYR A 1 85 ? 4.519 -6.206 -10.951 1.00 97.75 85 TYR A C 1
ATOM 702 O O . TYR A 1 85 ? 4.806 -5.757 -9.839 1.00 97.75 85 TYR A O 1
ATOM 710 N N . LEU A 1 86 ? 4.138 -7.472 -11.117 1.00 97.31 86 LEU A N 1
ATOM 711 C CA . LEU A 1 86 ? 4.001 -8.417 -10.010 1.00 97.31 86 LEU A CA 1
ATOM 712 C C . LEU A 1 86 ? 4.992 -9.572 -10.145 1.00 97.31 86 LEU A C 1
ATOM 714 O O . LEU A 1 86 ? 5.078 -10.204 -11.195 1.00 97.31 86 LEU A O 1
ATOM 718 N N . ASP A 1 87 ? 5.712 -9.848 -9.063 1.00 98.00 87 ASP A N 1
ATOM 719 C CA . ASP A 1 87 ? 6.401 -11.115 -8.831 1.00 98.00 87 ASP A CA 1
ATOM 720 C C . ASP A 1 87 ? 5.427 -12.050 -8.100 1.00 98.00 87 ASP A C 1
ATOM 722 O O . ASP A 1 87 ? 4.939 -11.738 -7.005 1.00 98.00 87 ASP A O 1
ATOM 726 N N . THR A 1 88 ? 5.093 -13.167 -8.743 1.00 96.31 88 THR A N 1
ATOM 727 C CA . THR A 1 88 ? 4.064 -14.110 -8.292 1.00 96.31 88 THR A CA 1
ATOM 728 C C . THR A 1 88 ? 4.666 -15.498 -8.131 1.00 96.31 88 THR A C 1
ATOM 730 O O . THR A 1 88 ? 5.568 -15.896 -8.863 1.00 96.31 88 THR A O 1
ATOM 733 N N . VAL A 1 89 ? 4.173 -16.237 -7.138 1.00 95.19 89 VAL A N 1
ATOM 734 C CA . VAL A 1 89 ? 4.678 -17.575 -6.778 1.00 95.19 89 VAL A CA 1
ATOM 735 C C . VAL A 1 89 ? 3.607 -18.661 -6.903 1.00 95.19 89 VAL A C 1
ATOM 737 O O . VAL A 1 89 ? 3.853 -19.819 -6.577 1.00 95.19 89 VAL A O 1
ATOM 740 N N . SER A 1 90 ? 2.411 -18.292 -7.358 1.00 94.50 90 SER A N 1
ATOM 741 C CA . SER A 1 90 ? 1.287 -19.188 -7.618 1.00 94.50 90 SER A CA 1
ATOM 742 C C . SER A 1 90 ? 0.365 -18.578 -8.689 1.00 94.50 90 SER A C 1
ATOM 744 O O . SER A 1 90 ? 0.449 -17.376 -8.932 1.00 94.50 90 SER A O 1
ATOM 746 N N . PRO A 1 91 ? -0.520 -19.373 -9.323 1.00 88.75 91 PRO A N 1
ATOM 747 C CA . PRO A 1 91 ? -1.487 -18.873 -10.312 1.00 88.75 91 PRO A CA 1
ATOM 748 C C . PRO A 1 91 ? -2.644 -18.027 -9.752 1.00 88.75 91 PRO A C 1
ATOM 750 O O . PRO A 1 91 ? -3.500 -17.612 -10.530 1.00 88.75 91 PRO A O 1
ATOM 753 N N . GLY A 1 92 ? -2.738 -17.899 -8.424 1.00 77.06 92 GLY A N 1
ATOM 754 C CA . GLY A 1 92 ? -3.876 -17.287 -7.729 1.00 77.06 92 GLY A CA 1
ATOM 755 C C . GLY A 1 92 ? -3.854 -15.767 -7.687 1.00 77.06 92 GLY A C 1
ATOM 756 O O . GLY A 1 92 ? -2.861 -15.156 -8.138 1.00 77.06 92 GLY A O 1
#